Protein AF-H6SHX6-F1 (afdb_monomer)

Secondary structure (DSSP, 8-state):
-GGG-GGGS-SS----HHHHHHHHHHTSSS-GGGEEE-SS-EEE-TTHHHHHHHHHHHHHHHHHHHHHHHHHHHHHHHHHHHHHT-

Radius of gyration: 20.23 Å; Cα contacts (8 Å, |Δi|>4): 39; chains: 1; bounding box: 44×31×58 Å

Mean predicted aligned error: 4.48 Å

Foldseek 3Di:
DCLLPVPLDDPPDDDDPVVSVVSVVVVDPDPPVQWDDDPPDIDGHPPPVVVVVVSNVVSVVVVVVVVVVVVVVVVVVVVVVVVVVD

Organism: Sus scrofa (NCBI:txid9823)

Structure (mmCIF, N/CA/C/O backbone):
data_AF-H6SHX6-F1
#
_entry.id   AF-H6SHX6-F1
#
loop_
_atom_site.group_PDB
_atom_site.id
_atom_site.type_symbol
_atom_site.label_atom_id
_atom_site.label_alt_id
_atom_site.label_comp_id
_atom_site.label_asym_id
_atom_site.label_entity_id
_atom_site.label_seq_id
_atom_site.pdbx_PDB_ins_code
_atom_site.Cartn_x
_atom_site.Cartn_y
_atom_site.Cartn_z
_atom_site.occupancy
_atom_site.B_iso_or_equiv
_atom_site.auth_seq_id
_atom_site.auth_comp_id
_atom_site.auth_asym_id
_atom_site.auth_atom_id
_atom_site.pdbx_PDB_model_num
ATOM 1 N N . TYR A 1 1 ? 6.614 -4.239 -1.204 1.00 92.50 1 TYR A N 1
ATOM 2 C CA . TYR A 1 1 ? 5.308 -3.897 -1.812 1.00 92.50 1 TYR A CA 1
ATOM 3 C C . TYR A 1 1 ? 4.275 -5.033 -1.867 1.00 92.50 1 TYR A C 1
ATOM 5 O O . TYR A 1 1 ? 3.236 -4.846 -2.481 1.00 92.50 1 TYR A O 1
ATOM 13 N N . ARG A 1 2 ? 4.461 -6.179 -1.182 1.00 90.31 2 ARG A N 1
ATOM 14 C CA . ARG A 1 2 ? 3.482 -7.292 -1.198 1.00 90.31 2 ARG A CA 1
ATOM 15 C C . ARG A 1 2 ? 2.073 -6.893 -0.731 1.00 90.31 2 ARG A C 1
ATOM 17 O O . ARG A 1 2 ? 1.096 -7.433 -1.221 1.00 90.31 2 ARG A O 1
ATOM 24 N N . ILE A 1 3 ? 1.964 -5.912 0.167 1.00 93.06 3 ILE A N 1
ATOM 25 C CA . ILE A 1 3 ? 0.681 -5.370 0.641 1.00 93.06 3 ILE A CA 1
ATOM 26 C C . ILE A 1 3 ? -0.184 -4.742 -0.466 1.00 93.06 3 ILE A C 1
ATOM 28 O O . ILE A 1 3 ? -1.403 -4.678 -0.310 1.00 93.06 3 ILE A O 1
ATOM 32 N N . LEU A 1 4 ? 0.424 -4.309 -1.578 1.00 93.75 4 LEU A N 1
ATOM 33 C CA . LEU A 1 4 ? -0.305 -3.779 -2.732 1.00 93.75 4 LEU A CA 1
ATOM 34 C C . LEU A 1 4 ? -1.140 -4.869 -3.408 1.00 93.75 4 LEU A C 1
A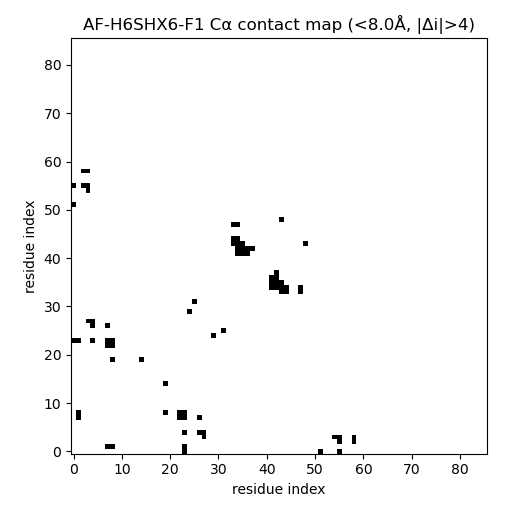TOM 36 O O . LEU A 1 4 ? -2.283 -4.626 -3.776 1.00 93.75 4 LEU A O 1
ATOM 40 N N . ASN A 1 5 ? -0.592 -6.082 -3.506 1.00 92.12 5 ASN A N 1
ATOM 41 C CA . ASN A 1 5 ? -1.304 -7.245 -4.015 1.00 92.12 5 ASN A CA 1
ATOM 42 C C . ASN A 1 5 ? -0.783 -8.539 -3.357 1.00 92.12 5 ASN A C 1
ATOM 44 O O . ASN A 1 5 ? 0.142 -9.172 -3.874 1.00 92.12 5 ASN A O 1
ATOM 48 N N . PRO A 1 6 ? -1.364 -8.959 -2.217 1.00 88.12 6 PRO A N 1
ATOM 49 C CA . PRO A 1 6 ? -0.921 -10.159 -1.508 1.00 88.12 6 PRO A CA 1
ATOM 50 C C . PRO A 1 6 ? -1.095 -11.449 -2.317 1.00 88.12 6 PRO A C 1
ATOM 52 O O . PRO A 1 6 ? -0.323 -12.384 -2.122 1.00 88.12 6 PRO A O 1
ATOM 55 N N . ALA A 1 7 ? -2.072 -11.480 -3.233 1.00 88.00 7 ALA A N 1
ATOM 56 C CA . ALA A 1 7 ? -2.394 -12.637 -4.065 1.00 88.00 7 ALA A CA 1
ATOM 57 C C . ALA A 1 7 ? -1.407 -12.842 -5.228 1.00 88.00 7 ALA A C 1
ATOM 59 O O . ALA A 1 7 ? -1.341 -13.932 -5.789 1.00 88.00 7 ALA A O 1
ATOM 60 N N . ALA A 1 8 ? -0.611 -11.823 -5.576 1.00 86.88 8 ALA A N 1
ATOM 61 C CA . ALA A 1 8 ? 0.375 -11.917 -6.655 1.00 86.88 8 ALA A CA 1
ATOM 62 C C . ALA A 1 8 ? 1.495 -12.935 -6.368 1.00 86.88 8 ALA A C 1
ATOM 64 O O . ALA A 1 8 ? 2.125 -13.451 -7.294 1.00 86.88 8 ALA A O 1
ATOM 65 N N . ILE A 1 9 ? 1.756 -13.224 -5.088 1.00 84.00 9 ILE A N 1
ATOM 66 C CA . ILE A 1 9 ? 2.793 -14.160 -4.648 1.00 84.00 9 ILE A CA 1
ATOM 67 C C . ILE A 1 9 ? 2.130 -15.259 -3.795 1.00 84.00 9 ILE A C 1
ATOM 69 O O . ILE A 1 9 ? 1.705 -14.957 -2.676 1.00 84.00 9 ILE A O 1
ATOM 73 N N . PRO A 1 10 ? 2.047 -16.509 -4.299 1.00 81.75 10 P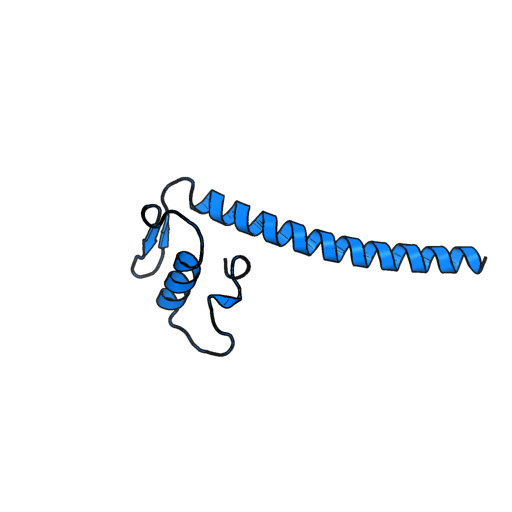RO A N 1
ATOM 74 C CA . PRO A 1 10 ? 1.528 -17.661 -3.562 1.00 81.75 10 PRO A CA 1
ATOM 75 C C . PRO A 1 10 ? 2.210 -17.858 -2.204 1.00 81.75 10 PRO A C 1
ATOM 77 O O . PRO A 1 10 ? 3.428 -17.716 -2.085 1.00 81.75 10 PRO A O 1
ATOM 80 N N . GLU A 1 11 ? 1.432 -18.218 -1.184 1.00 79.44 11 GLU A N 1
ATOM 81 C CA . GLU A 1 11 ? 1.954 -18.529 0.150 1.00 79.44 11 GLU A CA 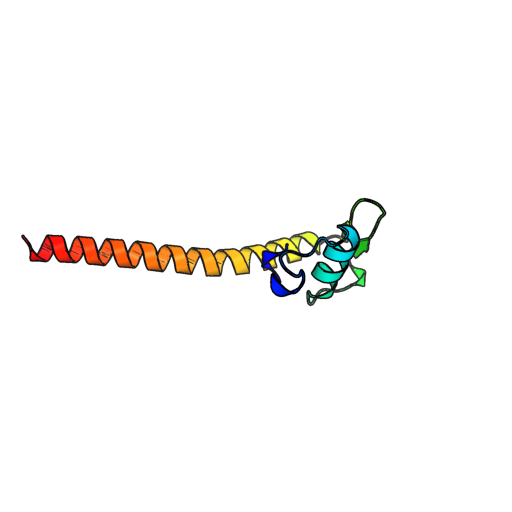1
ATOM 82 C C . GLU A 1 11 ? 2.505 -19.954 0.226 1.00 79.44 11 GLU A C 1
ATOM 84 O O . GLU A 1 11 ? 1.979 -20.870 -0.398 1.00 79.44 11 GLU A O 1
ATOM 89 N N . GLY A 1 12 ? 3.589 -20.140 0.984 1.00 76.44 12 GLY A N 1
ATOM 90 C CA . GLY A 1 12 ? 4.187 -21.457 1.236 1.00 76.44 12 GLY A CA 1
ATOM 91 C C . GLY A 1 12 ? 5.009 -22.045 0.084 1.00 76.44 12 GLY A C 1
ATOM 92 O O . GLY A 1 12 ? 5.666 -23.064 0.278 1.00 76.44 12 GLY A O 1
ATOM 93 N N . GLN A 1 13 ? 5.038 -21.404 -1.089 1.00 77.81 13 GLN A N 1
ATOM 94 C CA . GLN A 1 13 ? 5.880 -21.825 -2.206 1.00 77.81 13 GLN A CA 1
ATOM 95 C C . GLN A 1 13 ? 7.151 -20.977 -2.279 1.00 77.81 13 GLN A C 1
ATOM 97 O O . GLN A 1 13 ? 7.091 -19.748 -2.337 1.00 77.81 13 GLN A O 1
ATOM 102 N N . PHE A 1 14 ? 8.315 -21.632 -2.318 1.00 79.00 14 PHE A N 1
ATOM 103 C CA . PHE A 1 14 ? 9.566 -20.933 -2.587 1.00 79.00 14 PHE A CA 1
ATOM 104 C C . PHE A 1 14 ? 9.572 -20.469 -4.046 1.00 79.00 14 PHE A C 1
ATOM 106 O O . PHE A 1 14 ? 9.524 -21.277 -4.975 1.00 79.00 14 PHE A O 1
ATOM 113 N N . ILE A 1 15 ? 9.599 -19.155 -4.244 1.00 84.38 15 ILE A N 1
ATOM 114 C CA . ILE A 1 15 ? 9.695 -18.522 -5.556 1.00 84.38 15 ILE A CA 1
ATOM 115 C C . ILE A 1 15 ? 11.016 -17.767 -5.592 1.00 84.38 15 ILE A C 1
ATOM 117 O O . ILE A 1 15 ? 11.373 -17.084 -4.635 1.00 84.38 15 ILE A O 1
ATOM 121 N N . ASP A 1 16 ? 11.727 -17.889 -6.711 1.00 89.75 16 ASP A N 1
ATOM 122 C CA . ASP A 1 16 ? 12.921 -17.095 -6.979 1.00 89.75 16 ASP A CA 1
ATOM 123 C C . ASP A 1 16 ? 12.640 -15.595 -6.775 1.00 89.75 16 ASP A C 1
ATOM 125 O O . ASP A 1 16 ? 11.640 -15.067 -7.268 1.00 89.75 16 ASP A O 1
ATOM 129 N N . SER A 1 17 ? 13.524 -14.902 -6.055 1.00 87.56 17 SER A N 1
ATOM 130 C CA . SER A 1 17 ? 13.318 -13.507 -5.648 1.00 87.56 17 SER A CA 1
ATOM 131 C C . SER A 1 17 ? 13.050 -12.577 -6.832 1.00 87.56 17 SER A C 1
ATOM 133 O O . SER A 1 17 ? 12.216 -11.673 -6.731 1.00 87.56 17 SER A O 1
ATOM 135 N N . ARG A 1 18 ? 13.712 -12.811 -7.974 1.00 91.00 18 ARG A N 1
ATOM 136 C CA . ARG A 1 18 ? 13.494 -12.023 -9.189 1.00 91.00 18 ARG A CA 1
ATOM 137 C C . ARG A 1 18 ? 12.132 -12.332 -9.798 1.00 91.00 18 ARG A C 1
ATOM 139 O O . ARG A 1 18 ? 11.377 -11.397 -10.050 1.00 91.00 18 ARG A O 1
ATOM 146 N N . LYS A 1 19 ? 11.774 -13.610 -9.958 1.00 90.94 19 LYS A N 1
ATOM 147 C CA . LYS A 1 19 ? 10.431 -14.000 -10.436 1.00 90.94 19 LYS A CA 1
ATOM 148 C C . LYS A 1 19 ? 9.315 -13.463 -9.536 1.00 90.94 19 LYS A C 1
ATOM 150 O O . LYS A 1 19 ? 8.256 -13.082 -10.027 1.00 90.94 19 LYS A O 1
ATOM 155 N N . GLY A 1 20 ? 9.542 -13.420 -8.223 1.00 91.31 20 GLY A N 1
ATOM 156 C CA . GLY A 1 20 ? 8.611 -12.833 -7.261 1.00 91.31 20 GLY A CA 1
ATOM 157 C C . GLY A 1 20 ? 8.421 -11.332 -7.482 1.00 91.31 20 GLY A C 1
ATOM 158 O O . GLY A 1 20 ? 7.287 -10.854 -7.512 1.00 91.31 20 GLY A O 1
ATOM 159 N N . ALA A 1 21 ? 9.514 -10.594 -7.694 1.00 92.19 21 ALA A N 1
ATOM 160 C CA . ALA A 1 21 ? 9.462 -9.167 -8.009 1.00 92.19 21 ALA A CA 1
ATOM 161 C C . ALA A 1 21 ? 8.798 -8.887 -9.371 1.00 92.19 21 ALA A C 1
ATOM 163 O O . ALA A 1 21 ? 7.994 -7.961 -9.469 1.00 92.19 21 ALA A O 1
ATOM 164 N N . GLU A 1 22 ? 9.083 -9.703 -10.392 1.00 93.50 22 GLU A N 1
ATOM 165 C CA . GLU A 1 22 ? 8.454 -9.644 -11.720 1.00 93.50 22 GLU A CA 1
ATOM 166 C C . GLU A 1 22 ? 6.939 -9.843 -11.638 1.00 93.50 22 GLU A C 1
ATOM 168 O O . GLU A 1 22 ? 6.187 -9.007 -12.136 1.00 93.50 22 GLU A O 1
ATOM 173 N N . LYS A 1 23 ? 6.481 -10.892 -10.941 1.00 93.00 23 LYS A N 1
ATOM 174 C CA . LYS A 1 23 ? 5.049 -11.135 -10.719 1.00 93.00 23 LYS A CA 1
ATOM 175 C C . LYS A 1 23 ? 4.380 -10.007 -9.945 1.00 93.00 23 LYS A C 1
ATOM 177 O O . LYS A 1 23 ? 3.280 -9.600 -10.300 1.00 93.00 23 LYS A O 1
ATOM 182 N N . LEU A 1 24 ? 5.026 -9.512 -8.889 1.00 93.94 24 LEU A N 1
ATOM 183 C CA . LEU A 1 24 ? 4.459 -8.448 -8.071 1.00 93.94 24 LEU A CA 1
ATOM 184 C C . LEU A 1 24 ? 4.281 -7.169 -8.889 1.00 93.94 24 LEU A C 1
ATOM 186 O O . LEU A 1 24 ? 3.165 -6.668 -8.947 1.00 93.94 24 LEU A O 1
ATOM 190 N N . LEU A 1 25 ? 5.343 -6.670 -9.530 1.00 95.12 25 LEU A N 1
ATOM 191 C CA . LEU A 1 25 ? 5.285 -5.431 -10.312 1.00 95.12 25 LEU A CA 1
ATOM 192 C C . LEU A 1 25 ? 4.377 -5.567 -11.539 1.00 95.12 25 LEU A C 1
ATOM 194 O O . LEU A 1 25 ? 3.625 -4.643 -11.815 1.00 95.12 25 LEU A O 1
ATOM 198 N N . GLY A 1 26 ? 4.373 -6.728 -12.202 1.00 94.62 26 GLY A N 1
ATOM 199 C CA . GLY A 1 26 ? 3.476 -6.998 -13.330 1.00 94.62 26 GLY A CA 1
ATOM 200 C C . GLY A 1 26 ? 1.998 -7.141 -12.949 1.00 94.62 26 GLY A C 1
ATOM 201 O O . GLY A 1 26 ? 1.133 -7.087 -13.815 1.00 94.62 26 GLY A O 1
ATOM 202 N N . SER A 1 27 ? 1.691 -7.329 -11.661 1.00 94.56 27 SER A N 1
ATOM 203 C CA . SER A 1 27 ? 0.310 -7.357 -11.159 1.00 94.56 27 SER A CA 1
ATOM 204 C C . SER A 1 27 ? -0.243 -5.976 -10.798 1.00 94.56 27 SER A C 1
ATOM 206 O O . SER A 1 27 ? -1.418 -5.869 -10.448 1.00 94.56 27 SER A O 1
ATOM 208 N N . LEU A 1 28 ? 0.605 -4.944 -10.810 1.00 94.44 28 LEU A N 1
ATOM 209 C CA . LEU A 1 28 ? 0.218 -3.573 -10.504 1.00 94.44 28 LEU A CA 1
ATOM 210 C C . LEU A 1 28 ? -0.104 -2.835 -11.801 1.00 94.44 28 LEU A C 1
ATOM 212 O O . LEU A 1 28 ? 0.573 -3.010 -12.812 1.00 94.44 28 LEU A O 1
ATOM 216 N N . ASP A 1 29 ? -1.108 -1.969 -11.744 1.00 93.06 29 ASP A N 1
ATOM 217 C CA . ASP A 1 29 ? -1.464 -1.091 -12.856 1.00 93.06 29 ASP A CA 1
ATOM 218 C C . ASP A 1 29 ? -0.509 0.117 -12.901 1.00 93.06 29 ASP A C 1
ATOM 220 O O . ASP A 1 29 ? -0.811 1.202 -12.409 1.00 93.06 29 ASP A O 1
ATOM 224 N N . ILE A 1 30 ? 0.713 -0.118 -13.390 1.00 94.06 30 ILE A N 1
ATOM 225 C CA . ILE A 1 30 ? 1.787 0.878 -13.530 1.00 94.06 30 ILE A CA 1
ATOM 226 C C . ILE A 1 30 ? 2.381 0.837 -14.944 1.00 94.06 30 ILE A C 1
ATOM 228 O O . ILE A 1 30 ? 2.348 -0.191 -15.622 1.00 94.06 30 ILE A O 1
ATOM 232 N N . ASP A 1 31 ? 2.993 1.933 -15.401 1.00 94.94 31 ASP A N 1
ATOM 233 C CA . ASP A 1 31 ? 3.710 1.937 -16.683 1.00 94.94 31 ASP A CA 1
ATOM 234 C C . ASP A 1 31 ? 4.983 1.073 -16.600 1.00 94.94 31 ASP A C 1
ATOM 236 O O . ASP A 1 31 ? 5.960 1.395 -15.918 1.00 94.94 31 ASP A O 1
ATOM 240 N N . HIS A 1 32 ? 4.989 -0.027 -17.353 1.00 94.25 32 HIS A N 1
ATOM 241 C CA . HIS A 1 32 ? 6.076 -1.004 -17.376 1.00 94.25 32 HIS A CA 1
ATOM 242 C C . HIS A 1 32 ? 7.352 -0.486 -18.069 1.00 94.25 32 HIS A C 1
ATOM 244 O O . HIS A 1 32 ? 8.414 -1.107 -17.975 1.00 94.25 32 HIS A O 1
ATOM 250 N N . ASN A 1 33 ? 7.299 0.678 -18.727 1.00 95.19 33 ASN A N 1
ATOM 251 C CA . ASN A 1 33 ? 8.477 1.374 -19.250 1.00 95.19 33 ASN A CA 1
ATOM 252 C C . ASN A 1 33 ? 9.182 2.248 -18.201 1.00 95.19 33 ASN A C 1
ATOM 254 O O . ASN A 1 33 ? 10.245 2.817 -18.490 1.00 95.19 33 ASN A O 1
ATOM 258 N N . GLN A 1 34 ? 8.608 2.380 -17.002 1.00 95.81 34 GLN A N 1
ATOM 259 C CA . GLN A 1 34 ? 9.170 3.169 -15.902 1.00 95.81 34 GLN A CA 1
ATOM 260 C C . GLN A 1 34 ? 10.111 2.369 -15.004 1.00 95.81 34 GLN A C 1
ATOM 262 O O . GLN A 1 34 ? 10.741 2.950 -14.122 1.00 95.81 34 GLN A O 1
ATOM 267 N N . TYR A 1 35 ? 10.262 1.063 -15.221 1.00 97.06 35 TYR A N 1
ATOM 268 C CA . TYR A 1 35 ? 11.213 0.254 -14.471 1.00 97.06 35 TYR A CA 1
ATOM 269 C C . TYR A 1 35 ? 11.921 -0.783 -15.341 1.00 97.06 35 TYR A C 1
ATOM 271 O O . TYR A 1 35 ? 11.456 -1.150 -16.420 1.00 97.06 35 TYR A O 1
ATOM 279 N N . LYS A 1 36 ? 13.077 -1.256 -14.869 1.00 97.06 36 LYS A N 1
ATOM 280 C CA . LYS A 1 36 ? 13.844 -2.349 -15.482 1.00 97.06 36 LYS A CA 1
ATOM 281 C C . LYS A 1 36 ? 14.472 -3.238 -14.413 1.00 97.06 36 LYS A C 1
ATOM 283 O O . LYS A 1 36 ? 15.009 -2.748 -13.422 1.00 97.06 36 LYS A O 1
ATOM 288 N N . PHE A 1 37 ? 14.441 -4.549 -14.633 1.00 95.75 37 PHE A N 1
ATOM 289 C CA . PHE A 1 37 ? 15.122 -5.520 -13.775 1.00 95.75 37 PHE A CA 1
ATOM 290 C C . PHE A 1 37 ? 16.605 -5.610 -14.143 1.00 95.75 37 PHE A C 1
ATOM 292 O O . PHE A 1 37 ? 16.945 -5.915 -15.284 1.00 95.75 37 PHE A O 1
ATOM 299 N N . GLY A 1 38 ? 17.485 -5.363 -13.174 1.00 94.19 38 GLY A N 1
ATOM 300 C CA . GLY A 1 38 ? 18.892 -5.752 -13.236 1.00 94.19 38 GLY A CA 1
ATOM 301 C C . GLY A 1 38 ? 19.121 -7.140 -12.630 1.00 94.19 38 GLY A C 1
ATOM 302 O O . GLY A 1 38 ? 18.179 -7.840 -12.266 1.00 94.19 38 GLY A O 1
ATOM 303 N N . HIS A 1 39 ? 20.388 -7.534 -12.472 1.00 91.00 39 HIS A N 1
ATOM 304 C CA . HIS A 1 39 ? 20.736 -8.833 -11.879 1.00 91.00 39 HIS A CA 1
ATOM 305 C C . HIS A 1 39 ? 20.348 -8.949 -10.401 1.00 91.00 39 HIS A C 1
ATOM 307 O O . HIS A 1 39 ? 19.890 -9.999 -9.967 1.00 91.00 39 HIS A O 1
ATOM 313 N N . THR A 1 40 ? 20.531 -7.875 -9.633 1.00 94.44 40 THR A N 1
ATOM 314 C CA . THR A 1 40 ? 20.370 -7.884 -8.168 1.00 94.44 40 THR A CA 1
ATOM 315 C C . THR A 1 40 ? 19.333 -6.892 -7.654 1.00 94.44 40 THR A C 1
ATOM 317 O O . THR A 1 40 ? 19.007 -6.905 -6.472 1.00 94.44 40 THR A O 1
ATOM 320 N N . LYS A 1 41 ? 18.826 -6.001 -8.513 1.00 95.38 41 LYS A N 1
ATOM 321 C CA . LYS A 1 41 ? 17.952 -4.886 -8.125 1.00 95.38 41 LYS A CA 1
ATOM 322 C C . LYS A 1 41 ? 17.080 -4.416 -9.283 1.00 95.38 41 LYS A C 1
ATOM 324 O O . LYS A 1 41 ? 17.401 -4.660 -10.444 1.00 95.38 41 LYS A O 1
ATOM 329 N N . VAL A 1 42 ? 15.988 -3.731 -8.950 1.00 96.38 42 VAL A N 1
ATOM 330 C CA . VAL A 1 42 ? 15.088 -3.079 -9.910 1.00 96.38 42 VAL A CA 1
ATOM 331 C C . VAL A 1 42 ? 15.449 -1.600 -9.993 1.00 96.38 42 VAL A C 1
ATOM 333 O O . VAL A 1 42 ? 15.613 -0.943 -8.968 1.00 96.38 42 VAL A O 1
ATOM 336 N N . PHE A 1 43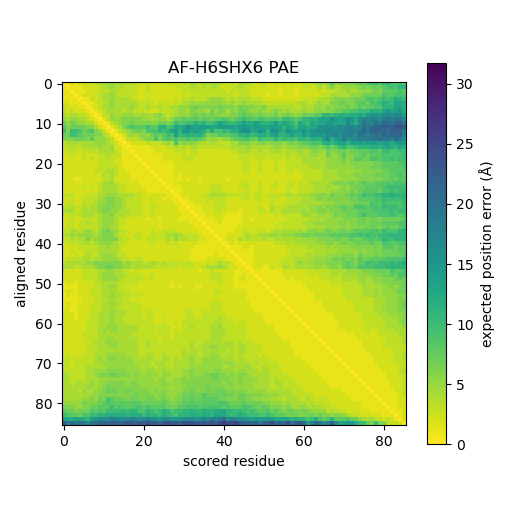 ? 15.590 -1.088 -11.209 1.00 97.12 43 PHE A N 1
ATOM 337 C CA . PHE A 1 43 ? 15.813 0.326 -11.482 1.00 97.12 43 PHE A CA 1
ATOM 338 C C . PHE A 1 43 ? 14.480 0.980 -11.817 1.00 97.12 43 PHE A C 1
ATOM 340 O O . PHE A 1 43 ? 13.752 0.472 -12.667 1.00 97.12 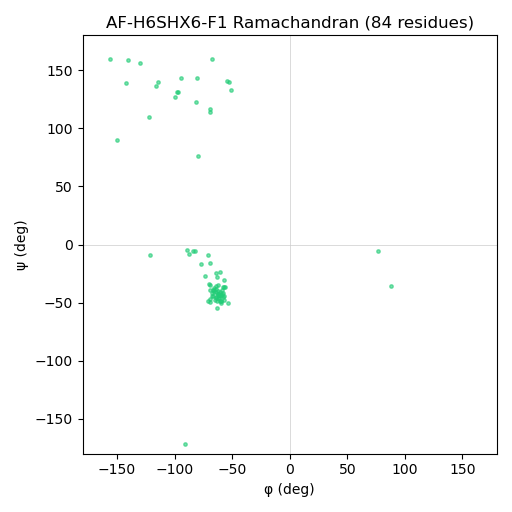43 PHE A O 1
ATOM 347 N N . PHE A 1 44 ? 14.186 2.106 -11.176 1.00 97.31 44 PHE A N 1
ATOM 348 C CA . PHE A 1 44 ? 12.970 2.887 -11.383 1.00 97.31 44 PHE A CA 1
ATOM 349 C C . PHE A 1 44 ? 13.333 4.242 -11.990 1.00 97.31 44 PHE A C 1
ATOM 351 O O . PHE A 1 44 ? 14.328 4.854 -11.595 1.00 97.31 44 PHE A O 1
ATOM 358 N N . LYS A 1 45 ? 12.532 4.724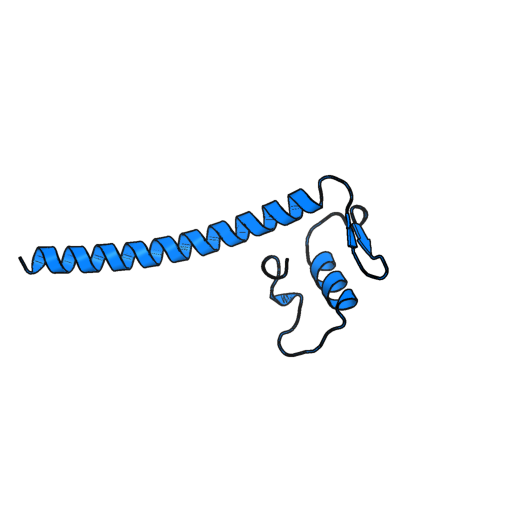 -12.940 1.00 97.44 45 LYS A N 1
ATOM 359 C CA . LYS A 1 45 ? 12.569 6.123 -13.368 1.00 97.44 45 LYS A CA 1
ATOM 360 C C . LYS A 1 45 ? 12.064 7.020 -12.236 1.00 97.44 45 LYS A C 1
ATOM 362 O O . LYS A 1 45 ? 11.370 6.566 -11.321 1.00 97.44 45 LYS A O 1
ATOM 367 N N . ALA A 1 46 ? 12.427 8.299 -12.302 1.00 95.38 46 ALA A N 1
ATOM 368 C CA . ALA A 1 46 ? 11.972 9.293 -11.338 1.00 95.38 46 ALA A CA 1
ATOM 369 C C . ALA A 1 46 ? 10.434 9.302 -11.249 1.00 95.38 46 ALA A C 1
ATOM 371 O O . ALA A 1 46 ? 9.747 9.146 -12.255 1.00 95.38 46 ALA A O 1
ATOM 372 N N . GLY A 1 47 ? 9.903 9.453 -10.035 1.00 93.88 47 GLY A N 1
ATOM 373 C CA . GLY A 1 47 ? 8.461 9.469 -9.771 1.00 93.88 47 GLY A CA 1
ATOM 374 C C . GLY A 1 47 ? 7.833 8.093 -9.525 1.00 93.88 47 GLY A C 1
ATOM 375 O O . GLY A 1 47 ? 6.994 7.986 -8.636 1.00 93.88 47 GLY A O 1
ATOM 376 N N . LEU A 1 48 ? 8.272 7.018 -10.199 1.00 95.94 48 LEU A N 1
ATOM 377 C CA . LEU A 1 48 ? 7.625 5.705 -10.034 1.00 95.94 48 LEU A CA 1
ATOM 378 C C . LEU A 1 48 ? 7.763 5.151 -8.608 1.00 95.94 48 LEU A C 1
ATOM 380 O O . LEU A 1 48 ? 6.806 4.601 -8.071 1.00 95.94 48 LEU A O 1
ATOM 384 N N . LEU A 1 49 ? 8.929 5.304 -7.972 1.00 95.00 49 LEU A N 1
ATOM 385 C CA . LEU A 1 49 ? 9.090 4.844 -6.589 1.00 95.00 49 LEU A CA 1
ATOM 386 C C . LEU A 1 49 ? 8.173 5.616 -5.628 1.00 95.00 49 LEU A C 1
ATOM 388 O O . LEU A 1 49 ? 7.589 5.005 -4.743 1.00 95.00 49 LEU A O 1
ATOM 392 N N . GLY A 1 50 ? 7.998 6.925 -5.841 1.00 96.62 50 GLY A N 1
ATOM 393 C CA . GLY A 1 50 ? 7.066 7.747 -5.063 1.00 96.62 50 GLY A CA 1
ATOM 394 C C . GLY A 1 50 ? 5.622 7.272 -5.218 1.00 96.62 50 GLY A C 1
ATOM 395 O O . GLY A 1 50 ? 4.953 7.038 -4.220 1.00 96.62 50 GLY A O 1
ATOM 396 N N . LEU A 1 51 ? 5.192 6.995 -6.452 1.00 96.19 51 LEU A N 1
ATOM 397 C CA . LEU A 1 51 ? 3.872 6.421 -6.726 1.00 96.19 51 LEU A CA 1
ATOM 398 C C . LEU A 1 51 ? 3.659 5.082 -5.996 1.00 96.19 51 LEU A C 1
ATOM 400 O O . LEU A 1 51 ? 2.611 4.857 -5.395 1.00 96.19 51 LEU A O 1
ATOM 404 N N . LEU A 1 52 ? 4.654 4.188 -6.007 1.00 97.00 52 LEU A N 1
ATOM 405 C CA . LEU A 1 52 ? 4.567 2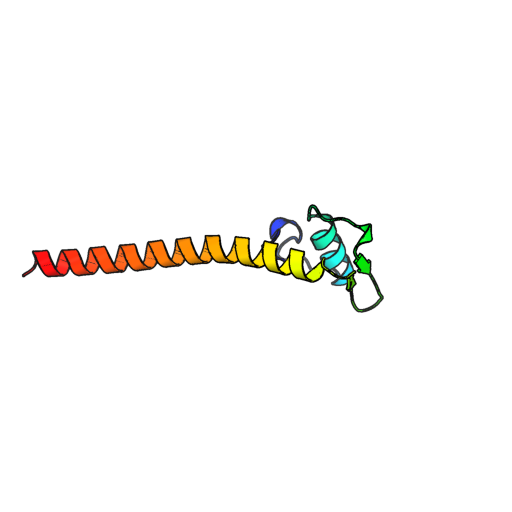.906 -5.296 1.00 97.00 52 LEU A CA 1
ATOM 406 C C . LEU A 1 52 ? 4.459 3.079 -3.771 1.00 97.00 52 LEU A C 1
ATOM 408 O O . LEU A 1 52 ? 3.772 2.291 -3.113 1.00 97.00 52 LEU A O 1
ATOM 412 N N . GLU A 1 53 ? 5.137 4.082 -3.207 1.00 97.38 53 GLU A N 1
ATOM 413 C CA . GLU A 1 53 ? 5.028 4.446 -1.790 1.00 97.38 53 GLU A CA 1
ATOM 414 C C . GLU A 1 53 ? 3.640 5.019 -1.465 1.00 97.38 53 GLU A C 1
ATOM 416 O O . GLU A 1 53 ? 3.017 4.570 -0.505 1.00 97.38 53 GLU A O 1
ATOM 421 N N . GLU A 1 54 ? 3.100 5.907 -2.301 1.00 97.19 54 GLU A N 1
ATOM 422 C CA . GLU A 1 54 ? 1.750 6.469 -2.140 1.00 97.19 54 GLU A CA 1
ATOM 423 C C . GLU A 1 54 ? 0.672 5.377 -2.176 1.00 97.19 54 GLU A C 1
ATOM 425 O O . GLU A 1 54 ? -0.140 5.267 -1.255 1.00 97.19 54 GLU A O 1
ATOM 430 N N . MET A 1 55 ? 0.720 4.483 -3.171 1.00 96.75 55 MET A N 1
ATOM 431 C CA . MET A 1 55 ? -0.194 3.335 -3.259 1.00 96.75 55 MET A CA 1
ATOM 432 C C . MET A 1 55 ? -0.127 2.452 -2.002 1.00 96.75 55 MET A C 1
ATOM 434 O O . MET A 1 55 ? -1.138 1.899 -1.550 1.00 96.75 55 MET A O 1
ATOM 438 N N . ARG A 1 56 ? 1.072 2.289 -1.424 1.00 97.50 56 ARG A N 1
ATOM 439 C CA . ARG A 1 56 ? 1.272 1.502 -0.200 1.00 97.50 56 ARG A CA 1
ATOM 440 C C . ARG A 1 56 ? 0.637 2.209 0.987 1.00 97.50 56 ARG A C 1
ATOM 442 O O . ARG A 1 56 ? -0.065 1.562 1.770 1.00 97.50 56 ARG A O 1
ATOM 449 N N . ASP A 1 57 ? 0.880 3.502 1.118 1.00 97.94 57 ASP A N 1
ATOM 450 C CA . ASP A 1 57 ? 0.442 4.299 2.255 1.00 97.94 57 ASP A CA 1
ATOM 451 C C . ASP A 1 57 ? -1.076 4.471 2.264 1.00 97.94 57 ASP A C 1
ATOM 453 O O . ASP A 1 57 ? -1.693 4.358 3.323 1.00 97.94 57 ASP A O 1
ATOM 457 N N . GLU A 1 58 ? -1.719 4.583 1.101 1.00 97.06 58 GLU A N 1
ATOM 458 C CA . GLU A 1 58 ? -3.179 4.519 1.003 1.00 97.06 58 GLU A CA 1
ATOM 459 C C . GLU A 1 58 ? -3.743 3.204 1.552 1.00 97.06 58 GLU A C 1
ATOM 461 O O . GLU A 1 58 ? -4.735 3.187 2.292 1.00 97.06 58 GLU A O 1
ATOM 466 N N . ARG A 1 59 ? -3.118 2.074 1.196 1.00 95.94 59 ARG A N 1
ATOM 467 C CA . ARG A 1 59 ? -3.562 0.753 1.651 1.00 95.94 59 ARG A CA 1
ATOM 468 C C . ARG A 1 59 ? -3.369 0.599 3.156 1.00 95.94 59 ARG A C 1
ATOM 470 O O . ARG A 1 59 ? -4.281 0.125 3.837 1.00 95.94 59 ARG A O 1
ATOM 477 N N . LEU A 1 60 ? -2.213 1.023 3.667 1.00 97.25 60 LEU A N 1
ATOM 478 C CA . LEU A 1 60 ? -1.897 1.021 5.094 1.00 97.25 60 LEU A CA 1
ATOM 479 C C . LEU A 1 60 ? -2.845 1.924 5.878 1.00 97.25 60 LEU A C 1
ATOM 481 O O . LEU A 1 60 ? -3.399 1.478 6.879 1.00 97.25 60 LEU A O 1
ATOM 485 N N . SER A 1 61 ? -3.096 3.139 5.396 1.00 98.06 61 SER A N 1
ATOM 486 C CA . SER A 1 61 ? -4.004 4.099 6.020 1.00 98.06 61 SER A CA 1
ATOM 487 C C . SER A 1 61 ? -5.384 3.481 6.247 1.00 98.06 61 SER A C 1
ATOM 489 O O . SER A 1 61 ? -5.850 3.412 7.382 1.00 98.06 61 SER A O 1
ATOM 491 N N . ARG A 1 62 ? -5.982 2.868 5.214 1.00 97.12 62 ARG A N 1
ATOM 492 C CA . ARG A 1 62 ? -7.291 2.193 5.335 1.00 97.12 62 ARG A CA 1
ATOM 493 C C . ARG A 1 62 ? -7.291 1.067 6.375 1.00 97.12 62 ARG A C 1
ATOM 495 O O . ARG A 1 62 ? -8.284 0.886 7.081 1.00 97.12 62 ARG A O 1
ATOM 502 N N . ILE A 1 63 ? -6.209 0.293 6.466 1.00 97.38 63 ILE A N 1
ATOM 503 C CA . ILE A 1 63 ? -6.074 -0.797 7.447 1.00 97.38 63 ILE A CA 1
ATOM 504 C C . ILE A 1 63 ? -5.954 -0.225 8.862 1.00 97.38 63 ILE A C 1
ATOM 506 O O . ILE A 1 63 ? -6.696 -0.630 9.757 1.00 97.38 63 ILE A O 1
ATOM 510 N N . ILE A 1 64 ? -5.065 0.748 9.054 1.00 98.00 64 ILE A N 1
ATOM 511 C CA . ILE A 1 64 ? -4.817 1.383 10.349 1.00 98.00 64 ILE A CA 1
ATOM 512 C C . ILE A 1 64 ? -6.081 2.084 10.847 1.00 98.00 64 ILE A C 1
ATOM 514 O O . ILE A 1 64 ? -6.43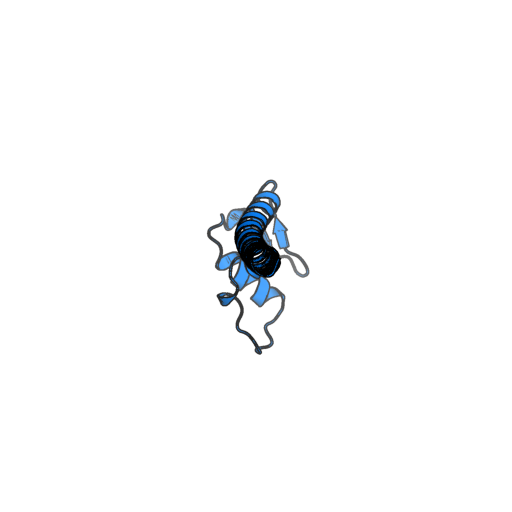9 1.915 12.009 1.00 98.00 64 ILE A O 1
ATOM 518 N N . THR A 1 65 ? -6.815 2.791 9.983 1.00 98.56 65 THR A N 1
ATOM 519 C CA . THR A 1 65 ? -8.092 3.420 10.348 1.00 98.56 65 THR A CA 1
ATOM 520 C C . THR A 1 65 ? -9.097 2.398 10.876 1.00 98.56 65 THR A C 1
ATOM 522 O O . THR A 1 65 ? -9.756 2.660 11.882 1.00 98.56 65 THR A O 1
ATOM 525 N N . ARG A 1 66 ? -9.202 1.212 10.259 1.00 98.44 66 ARG A N 1
ATOM 526 C CA . ARG A 1 66 ? -10.098 0.144 10.741 1.00 98.44 66 ARG A CA 1
ATOM 527 C C . ARG A 1 66 ? -9.681 -0.370 12.116 1.00 98.44 66 ARG A C 1
ATOM 529 O O . ARG A 1 66 ? -10.531 -0.470 12.998 1.00 98.44 66 ARG A O 1
ATOM 536 N N . ILE A 1 67 ? -8.388 -0.628 12.313 1.00 98.56 67 ILE A N 1
ATOM 537 C CA . ILE A 1 67 ? -7.844 -1.064 13.607 1.00 98.56 67 ILE A CA 1
ATOM 538 C C . ILE A 1 67 ? -8.121 -0.004 14.679 1.00 98.56 67 ILE A C 1
ATOM 540 O O . ILE A 1 67 ? -8.659 -0.311 15.740 1.00 98.56 67 ILE A O 1
ATOM 544 N N . GLN A 1 68 ? -7.827 1.264 14.387 1.00 98.56 68 GLN A N 1
ATOM 545 C CA . GLN A 1 68 ? -8.079 2.378 15.298 1.00 98.56 68 GLN A CA 1
ATOM 546 C C . GLN A 1 68 ? -9.563 2.504 15.654 1.00 98.56 68 GLN A C 1
ATOM 548 O O . GLN A 1 68 ? -9.891 2.694 16.825 1.00 98.56 68 GLN A O 1
ATOM 553 N N . ALA A 1 69 ? -10.463 2.384 14.674 1.00 98.56 69 ALA A N 1
ATOM 554 C CA . ALA A 1 69 ? -11.903 2.455 14.898 1.00 98.56 69 ALA A CA 1
ATOM 555 C C . ALA A 1 69 ? -12.396 1.324 15.815 1.00 98.56 69 ALA A C 1
ATOM 557 O O . ALA A 1 69 ? -13.161 1.579 16.745 1.00 98.56 69 ALA A O 1
ATOM 558 N N . GLN A 1 70 ? -11.919 0.093 15.606 1.00 98.62 70 GLN A N 1
ATOM 559 C CA . GLN A 1 70 ? -12.261 -1.049 16.458 1.00 98.62 70 GLN A CA 1
ATOM 560 C C . GLN A 1 70 ? -11.762 -0.856 17.893 1.00 98.62 70 GLN A C 1
ATOM 562 O O . GLN A 1 70 ? -12.551 -0.989 18.831 1.00 98.62 70 GLN A O 1
ATOM 567 N N . SER A 1 71 ? -10.494 -0.474 18.065 1.00 98.50 71 SER A N 1
ATOM 568 C CA . SER A 1 71 ? -9.903 -0.223 19.383 1.00 98.50 71 SER A CA 1
ATOM 569 C C . SER A 1 71 ? -10.643 0.883 20.135 1.00 98.50 71 SER A C 1
ATOM 571 O O . SER A 1 71 ? -11.045 0.686 21.281 1.00 98.50 71 SER A O 1
ATOM 573 N N . ARG A 1 72 ? -10.901 2.024 19.480 1.00 98.56 72 ARG A N 1
ATOM 574 C CA . ARG A 1 72 ? -11.672 3.131 20.072 1.00 98.56 72 ARG A CA 1
ATOM 575 C C . ARG A 1 72 ? -13.088 2.692 20.436 1.00 98.56 72 ARG A C 1
ATOM 577 O O . ARG A 1 72 ? -13.543 2.990 21.532 1.00 98.56 72 ARG A O 1
ATOM 584 N N . GLY A 1 73 ? -13.753 1.922 19.574 1.00 98.56 73 GLY A N 1
ATOM 585 C CA . GLY A 1 73 ? -15.090 1.399 19.852 1.00 98.56 73 GLY A CA 1
ATOM 586 C C . GLY A 1 73 ? -15.141 0.495 21.087 1.00 98.56 73 GLY A C 1
ATOM 587 O O . GLY A 1 73 ? -16.076 0.597 21.881 1.00 98.56 73 GLY A O 1
ATOM 588 N N . VAL A 1 74 ? -14.144 -0.377 21.277 1.00 98.56 74 VAL A N 1
ATOM 589 C CA . VAL A 1 74 ? -14.038 -1.218 22.482 1.00 98.56 74 VAL A CA 1
ATOM 590 C C . VAL A 1 74 ? -13.818 -0.355 23.726 1.00 98.56 74 VAL A C 1
ATOM 592 O O . VAL A 1 74 ? -14.547 -0.518 24.704 1.00 98.56 74 VAL A O 1
ATOM 595 N N . LEU A 1 75 ? -12.884 0.600 23.671 1.00 98.44 75 LEU A N 1
ATOM 596 C CA . LEU A 1 75 ? -12.602 1.525 24.775 1.00 98.44 75 LEU A CA 1
ATOM 597 C C . LEU A 1 75 ? -13.845 2.323 25.193 1.00 98.44 75 LEU A C 1
ATOM 599 O O . LEU A 1 75 ? -14.177 2.350 26.376 1.00 98.44 75 LEU A O 1
ATOM 603 N N . SER A 1 76 ? -14.579 2.900 24.237 1.00 98.25 76 SER A N 1
ATOM 604 C CA . SER A 1 76 ? -15.790 3.678 24.525 1.00 98.25 76 SER A CA 1
ATOM 605 C C . SER A 1 76 ? -16.890 2.845 25.187 1.00 98.25 76 SER A C 1
ATOM 607 O O . SER A 1 76 ? -17.532 3.320 26.118 1.00 98.25 76 SER A O 1
ATOM 609 N N . ARG A 1 77 ? -17.103 1.593 24.756 1.00 98.06 77 ARG A N 1
ATOM 610 C CA . ARG A 1 77 ? -18.112 0.710 25.371 1.00 98.06 77 ARG A CA 1
ATOM 611 C C . ARG A 1 77 ? -17.734 0.282 26.785 1.00 98.06 77 ARG A C 1
ATOM 613 O O . ARG A 1 77 ? -18.609 0.211 27.644 1.00 98.06 77 ARG A O 1
ATOM 620 N N . MET A 1 78 ? -16.452 0.003 2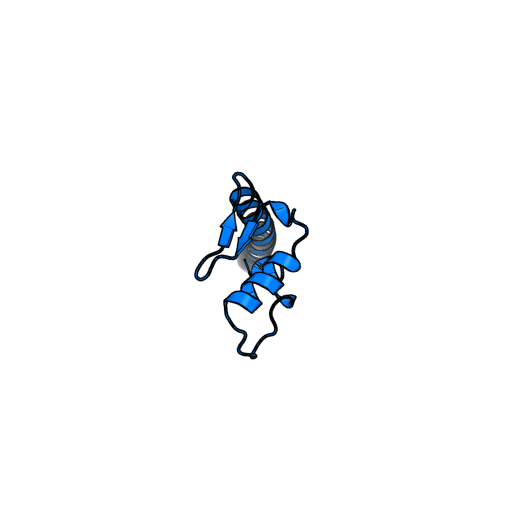7.029 1.00 97.75 78 MET A N 1
ATOM 621 C CA . MET A 1 78 ? -15.974 -0.309 28.378 1.00 97.75 78 MET A CA 1
ATOM 622 C C . MET A 1 78 ? -16.179 0.876 29.318 1.00 97.75 78 MET A C 1
ATOM 624 O O . MET A 1 78 ? -16.641 0.686 30.437 1.00 97.75 78 MET A O 1
ATOM 628 N N . GLU A 1 79 ? -15.880 2.092 28.861 1.00 97.69 79 GLU A N 1
ATOM 629 C CA . GLU A 1 79 ? -16.067 3.290 29.678 1.00 97.69 79 GLU A CA 1
ATOM 630 C C . GLU A 1 79 ? -17.547 3.585 29.942 1.00 97.69 79 GLU A C 1
ATOM 632 O O . GLU A 1 79 ? -17.926 3.848 31.079 1.00 97.69 79 GLU A O 1
ATOM 637 N N . PHE A 1 80 ? -18.409 3.432 28.934 1.00 97.50 80 PHE A N 1
ATOM 638 C CA . PHE A 1 80 ? -19.855 3.572 29.107 1.00 97.50 80 PHE A CA 1
ATOM 639 C C . PHE A 1 80 ? -20.419 2.594 30.147 1.00 97.50 80 PHE A C 1
ATOM 641 O O . PHE A 1 80 ? -21.214 2.989 30.996 1.00 97.50 80 PHE A O 1
ATOM 648 N N . LYS A 1 81 ? -19.970 1.332 30.132 1.00 97.62 81 LYS A N 1
ATOM 649 C CA . LYS A 1 81 ? -20.390 0.339 31.128 1.00 97.62 81 LYS A CA 1
ATOM 650 C C . LYS A 1 81 ? -20.010 0.761 32.553 1.00 97.62 81 LYS A C 1
ATOM 652 O O . LYS A 1 81 ? -20.855 0.689 33.436 1.00 97.62 81 LYS A O 1
ATOM 657 N N . LYS A 1 82 ? -18.790 1.268 32.765 1.00 96.69 82 LYS A N 1
ATOM 658 C CA . LYS A 1 82 ? -18.366 1.779 34.082 1.00 96.69 82 LYS A CA 1
ATOM 659 C C . LYS A 1 82 ? -19.207 2.964 34.555 1.00 96.69 82 LYS A C 1
ATOM 661 O O . LYS A 1 82 ? -19.400 3.115 35.752 1.00 96.69 82 LYS A O 1
ATOM 666 N N . LEU A 1 83 ? -19.660 3.824 33.638 1.00 96.50 83 LEU A N 1
ATOM 667 C CA . LEU A 1 83 ? -20.521 4.960 33.979 1.00 96.50 83 LEU A CA 1
ATOM 668 C C . LEU A 1 83 ? -21.924 4.520 34.404 1.00 96.50 83 LEU A C 1
ATOM 670 O O . LEU A 1 83 ? -22.497 5.169 35.264 1.00 96.50 83 LEU A O 1
ATOM 674 N N . LEU A 1 84 ? -22.463 3.442 33.826 1.00 95.62 84 LEU A N 1
ATOM 675 C CA . LEU A 1 84 ? -23.756 2.878 34.234 1.00 95.62 84 LEU A CA 1
ATOM 676 C C . LEU A 1 84 ? -23.700 2.128 35.571 1.00 95.62 84 LEU A C 1
ATOM 678 O O . LEU A 1 84 ? -24.719 1.996 36.237 1.00 95.62 84 LEU A O 1
ATOM 682 N N . GLU A 1 85 ? -22.534 1.587 35.925 1.00 92.62 85 GLU A N 1
ATOM 683 C CA . GLU A 1 85 ? -22.303 0.882 37.194 1.00 92.62 85 GLU A CA 1
ATOM 684 C C . GLU A 1 85 ? -22.016 1.836 38.372 1.00 92.62 85 GLU A C 1
ATOM 686 O O . GLU A 1 85 ? -21.883 1.374 39.506 1.00 92.62 85 GLU A O 1
ATOM 691 N N . ARG A 1 86 ? -21.901 3.143 38.109 1.00 72.62 86 ARG A N 1
ATOM 692 C CA . ARG A 1 86 ? -21.794 4.207 39.117 1.00 72.62 86 ARG A CA 1
ATOM 693 C C . ARG A 1 86 ? -23.166 4.758 39.472 1.00 72.62 86 ARG A C 1
ATOM 695 O O . ARG A 1 86 ? -23.344 5.066 40.669 1.00 72.62 86 ARG A O 1
#

Solvent-accessible surface area (backbone atoms only — not comparable to full-atom values): 5276 Å² total; per-residue (Å²): 117,56,86,73,48,62,81,56,55,70,82,98,59,96,63,57,69,63,63,48,50,51,40,44,58,72,68,45,100,64,71,72,87,44,48,47,81,57,96,88,51,75,49,64,42,90,64,52,62,58,52,55,50,52,58,41,48,56,55,47,50,60,51,50,52,52,53,50,52,52,53,51,51,54,53,52,53,56,51,51,51,55,62,72,76,104

Nearest PDB structures (foldseek):
  8qyq-assembly1_A  TM=7.604E-01  e=1.949E-11  Bos taurus
  8qyq-assembly2_B  TM=8.604E-01  e=2.070E-10  Bos taurus
  6fsa-assembly1_A  TM=7.503E-01  e=4.687E-11  Bos taurus
  8act-assembly1_B  TM=7.522E-01  e=4.654E-10  Homo sapiens
  6ysy-assembly1_A  TM=7.591E-01  e=7.413E-09  Oryctolagus cuniculus

Sequence (86 aa):
YRILNPAAIPEGQFIDSRKGAEKLLGSLDIDHNQYKFGHTKVFFKAGLLGLLEEMRDERLSRIITRIQAQSRGVLSRMEFKKLLER

pLDDT: mean 93.86, std 5.51, range [72.62, 98.62]

InterPro domains:
  IPR001609 Myosin head, motor domain-like [PS51456] (1-57)
  IPR027417 P-loop containing nucleoside triphosphate hydrolase [SSF52540] (1-84)